Protein AF-A0A821W3N2-F1 (afdb_monomer)

Radius of gyration: 16.13 Å; Cα contacts (8 Å, |Δi|>4): 168; chains: 1; bounding box: 39×35×39 Å

Foldseek 3Di:
DPPVVCVVVVVVVCVVVDDDPPDDPVPPDDPDLVVLLVVLVVVLVVLLCVQLCVVVDDDPLSVQLNLLLVLLLVLQLVLQQVVCVVVPHGDSNSSSVRSVQLSVQCRVVSSPDGNVVSSVSSNVSSVVVVVVVVVVSD

Structure (mmCIF, N/CA/C/O backbone):
data_AF-A0A821W3N2-F1
#
_entry.id   AF-A0A821W3N2-F1
#
loop_
_atom_site.group_PDB
_atom_site.id
_atom_site.type_symbol
_atom_site.label_atom_id
_atom_site.label_alt_id
_atom_site.label_comp_id
_atom_site.label_asym_id
_atom_site.label_entity_id
_atom_site.label_seq_id
_atom_site.pdbx_PDB_ins_code
_atom_site.Cartn_x
_atom_site.Cartn_y
_atom_site.Cartn_z
_atom_site.occupancy
_atom_site.B_iso_or_equiv
_atom_site.auth_seq_id
_atom_site.auth_comp_id
_atom_site.auth_asym_id
_atom_site.auth_atom_id
_atom_site.pdbx_PDB_model_num
ATOM 1 N N . VAL A 1 1 ? -2.449 -10.516 -9.236 1.00 80.50 1 VAL A N 1
ATOM 2 C CA . VAL A 1 1 ? -2.340 -11.917 -8.759 1.00 80.50 1 VAL A CA 1
ATOM 3 C C . VAL A 1 1 ? -2.353 -12.012 -7.239 1.00 80.50 1 VAL A C 1
ATOM 5 O O . VAL A 1 1 ? -3.169 -12.756 -6.735 1.00 80.50 1 VAL A O 1
ATOM 8 N N . VAL A 1 2 ? -1.526 -11.264 -6.498 1.00 95.44 2 VAL A N 1
ATOM 9 C CA . VAL A 1 2 ? -1.428 -11.431 -5.030 1.00 95.44 2 VAL A CA 1
ATOM 10 C C . VAL A 1 2 ? -2.577 -10.760 -4.263 1.00 95.44 2 VAL A C 1
ATOM 12 O O . VAL A 1 2 ? -3.358 -11.441 -3.609 1.00 95.44 2 VAL A O 1
ATOM 15 N N . HIS A 1 3 ? -2.727 -9.439 -4.385 1.00 96.25 3 HIS A N 1
ATOM 16 C CA . HIS A 1 3 ? -3.496 -8.641 -3.413 1.00 96.25 3 HIS A CA 1
ATOM 17 C C . HIS A 1 3 ? -5.013 -8.832 -3.450 1.00 96.25 3 HIS A C 1
ATOM 19 O O . HIS A 1 3 ? -5.644 -8.958 -2.409 1.00 96.25 3 HIS A O 1
ATOM 25 N N . ILE A 1 4 ? -5.613 -8.884 -4.642 1.00 95.56 4 ILE A N 1
ATOM 26 C CA . ILE A 1 4 ? -7.060 -9.132 -4.772 1.00 95.56 4 ILE A CA 1
ATOM 27 C C . ILE A 1 4 ? -7.390 -10.551 -4.300 1.00 95.56 4 ILE A C 1
ATOM 29 O O . ILE A 1 4 ? -8.387 -10.768 -3.625 1.00 95.56 4 ILE A O 1
ATOM 33 N N . LEU A 1 5 ? -6.532 -11.515 -4.630 1.00 96.56 5 LEU A N 1
ATOM 34 C CA . LEU A 1 5 ? -6.761 -12.929 -4.356 1.00 96.56 5 LEU A CA 1
ATOM 35 C C . LEU A 1 5 ? -6.662 -13.206 -2.850 1.00 96.56 5 LEU A C 1
ATOM 37 O O . LEU A 1 5 ? -7.567 -13.822 -2.288 1.00 96.56 5 LEU A O 1
ATOM 41 N N . SER A 1 6 ? -5.638 -12.673 -2.174 1.00 96.12 6 SER A N 1
ATOM 42 C CA . SER A 1 6 ? -5.532 -12.738 -0.712 1.00 96.12 6 SER A CA 1
ATOM 43 C C . SER A 1 6 ? -6.619 -11.917 -0.010 1.00 96.12 6 SER A C 1
ATOM 45 O O . SER A 1 6 ? -7.188 -12.391 0.971 1.00 96.12 6 SER A O 1
ATOM 47 N N . GLY A 1 7 ? -6.966 -10.734 -0.528 1.00 94.88 7 GLY A N 1
ATOM 48 C CA . GLY A 1 7 ? -8.013 -9.875 0.031 1.00 94.88 7 GLY A CA 1
ATOM 49 C C . GLY A 1 7 ? -9.402 -10.515 -0.008 1.00 94.88 7 GLY A C 1
ATOM 50 O O . GLY A 1 7 ? -10.081 -10.580 1.017 1.00 94.88 7 GLY A O 1
ATOM 51 N N . VAL A 1 8 ? -9.813 -11.042 -1.164 1.00 97.00 8 VAL A N 1
ATOM 52 C CA . VAL A 1 8 ? -11.110 -11.720 -1.320 1.00 97.00 8 VAL A CA 1
ATOM 53 C C . VAL A 1 8 ? -11.140 -13.011 -0.507 1.00 97.00 8 VAL A C 1
ATOM 55 O O . VAL A 1 8 ? -12.105 -13.245 0.217 1.00 97.00 8 VAL A O 1
ATOM 58 N N . SER A 1 9 ? -10.074 -13.817 -0.555 1.00 97.38 9 SER A N 1
ATOM 59 C CA . SER A 1 9 ? -10.004 -15.060 0.226 1.00 97.38 9 SER A CA 1
ATOM 60 C C . SER A 1 9 ? -10.070 -14.787 1.729 1.00 97.38 9 SER A C 1
ATOM 62 O O . SER A 1 9 ? -10.796 -15.471 2.446 1.00 97.38 9 SER A O 1
ATOM 64 N N . GLY A 1 10 ? -9.370 -13.752 2.206 1.00 96.62 10 GLY A N 1
ATOM 65 C CA . GLY A 1 10 ? -9.411 -13.322 3.602 1.00 96.62 10 GLY A CA 1
ATOM 66 C C . GLY A 1 10 ? -10.797 -12.842 4.033 1.00 96.62 10 GLY A C 1
ATOM 67 O O . GLY A 1 10 ? -11.247 -13.189 5.123 1.00 96.62 10 GLY A O 1
ATOM 68 N N . LEU A 1 11 ? -11.506 -12.102 3.174 1.00 94.88 11 LEU A N 1
ATOM 69 C CA . LEU A 1 11 ? -12.881 -11.676 3.444 1.00 94.88 11 LEU A CA 1
ATOM 70 C C . LEU A 1 11 ? -13.835 -12.871 3.542 1.00 94.88 11 LEU A C 1
ATOM 72 O O . LEU A 1 11 ? -14.590 -12.971 4.507 1.00 94.88 11 LEU A O 1
ATOM 76 N N . VAL A 1 12 ? -13.787 -13.782 2.569 1.00 97.62 12 VAL A N 1
ATOM 77 C CA . VAL A 1 12 ? -14.636 -14.982 2.557 1.00 97.62 12 VAL A CA 1
ATOM 78 C C . VAL A 1 12 ? -14.358 -15.843 3.790 1.00 97.62 12 VAL A C 1
ATOM 80 O O . VAL A 1 12 ? -15.297 -16.250 4.472 1.00 97.62 12 VAL A O 1
ATOM 83 N N . ALA A 1 13 ? -13.085 -16.051 4.138 1.00 97.38 13 ALA A N 1
ATOM 84 C CA . ALA A 1 13 ? -12.706 -16.775 5.348 1.00 97.38 13 ALA A CA 1
ATOM 85 C C . ALA A 1 13 ? -13.241 -16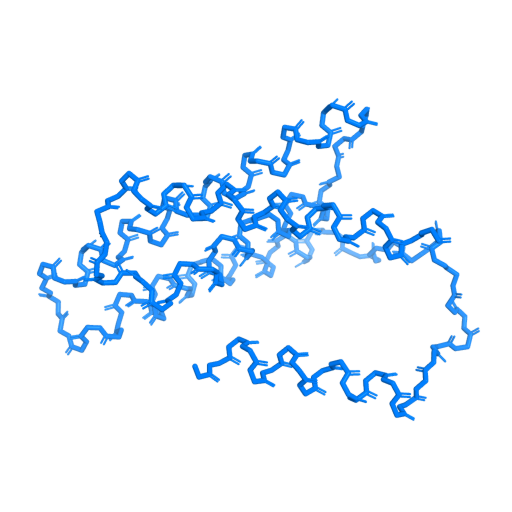.096 6.621 1.00 97.38 13 ALA A C 1
ATOM 87 O O . ALA A 1 13 ? -13.798 -16.773 7.482 1.00 97.38 13 ALA A O 1
ATOM 88 N N . ALA A 1 14 ? -13.140 -14.766 6.726 1.00 94.19 14 ALA A N 1
ATOM 89 C CA . ALA A 1 14 ? -13.664 -14.019 7.871 1.00 94.19 14 ALA A CA 1
ATOM 90 C C . ALA A 1 14 ? -15.195 -14.124 8.003 1.00 94.19 14 ALA A C 1
ATOM 92 O O . ALA A 1 14 ? -15.709 -14.168 9.120 1.00 94.19 14 ALA A O 1
ATOM 93 N N . ILE A 1 15 ? -15.926 -14.192 6.884 1.00 94.81 15 ILE A N 1
ATOM 94 C CA . ILE A 1 15 ? -17.385 -14.387 6.884 1.00 94.81 15 ILE A CA 1
ATOM 95 C C . ILE A 1 15 ? -17.747 -15.805 7.343 1.00 94.81 15 ILE A C 1
ATOM 97 O O . ILE A 1 15 ? -18.649 -15.957 8.163 1.00 94.81 15 ILE A O 1
ATOM 101 N N . ILE A 1 16 ? -17.041 -16.827 6.847 1.00 97.75 16 ILE A N 1
ATOM 102 C CA . ILE A 1 16 ? -17.316 -18.236 7.174 1.00 97.75 16 ILE A CA 1
ATOM 103 C C . ILE A 1 16 ? -16.980 -18.553 8.638 1.00 97.75 16 ILE A C 1
ATOM 105 O O . ILE A 1 16 ? -17.757 -19.229 9.306 1.00 97.75 16 ILE A O 1
ATOM 109 N N . ILE A 1 17 ? -15.836 -18.073 9.140 1.00 97.12 17 ILE A N 1
ATOM 110 C CA . ILE A 1 17 ? -15.397 -18.314 10.527 1.00 97.12 17 ILE A CA 1
ATOM 111 C C . ILE A 1 17 ? -16.259 -17.524 11.524 1.00 97.12 17 ILE A C 1
ATOM 113 O O . ILE A 1 17 ? -16.510 -17.993 12.634 1.00 97.12 17 ILE A O 1
ATOM 117 N N . GLY A 1 18 ? -16.729 -16.337 11.132 1.00 91.62 18 GLY A N 1
ATOM 118 C CA . GLY A 1 18 ? -17.504 -15.451 11.994 1.00 91.62 18 GLY A CA 1
ATOM 119 C C . GLY A 1 18 ? -16.641 -14.569 12.905 1.00 91.62 18 GLY A C 1
ATOM 120 O O . GLY A 1 18 ? -15.410 -14.570 12.863 1.00 91.62 18 GLY A O 1
ATOM 121 N N . LYS A 1 19 ? -17.305 -13.739 13.717 1.00 89.31 19 LYS A N 1
ATOM 122 C CA . LYS A 1 19 ? -16.645 -12.760 14.596 1.00 89.31 19 LYS A CA 1
ATOM 123 C C . LYS A 1 19 ? -16.012 -13.448 15.811 1.00 89.31 19 LYS A C 1
ATOM 125 O O . LYS A 1 19 ? -16.569 -14.392 16.361 1.00 89.31 19 LYS A O 1
ATOM 130 N N . ARG A 1 20 ? -14.877 -12.915 16.275 1.00 90.25 20 ARG A N 1
ATOM 131 C CA . ARG A 1 20 ? -14.235 -13.321 17.536 1.00 90.25 20 ARG A CA 1
ATOM 132 C C . ARG A 1 20 ? -15.188 -13.077 18.720 1.00 90.25 20 ARG A C 1
ATOM 134 O O . ARG A 1 20 ? -15.903 -12.078 18.721 1.00 90.25 20 ARG A O 1
ATOM 141 N N . HIS A 1 21 ? -15.172 -13.952 19.727 1.00 86.62 21 HIS A N 1
ATOM 142 C CA . HIS A 1 21 ? -16.075 -13.879 20.887 1.00 86.62 21 HIS A CA 1
ATOM 143 C C . HIS A 1 21 ? -15.991 -12.537 21.643 1.00 86.62 21 HIS A C 1
ATOM 145 O O . HIS A 1 21 ? -17.004 -11.936 21.977 1.00 86.62 21 HIS A O 1
ATOM 151 N N . ASP A 1 22 ? -14.781 -12.036 21.869 1.00 84.31 22 ASP A N 1
ATOM 152 C CA . ASP A 1 22 ? -14.464 -10.755 22.514 1.00 84.31 22 ASP A CA 1
ATOM 153 C C . ASP A 1 22 ? -14.237 -9.632 21.481 1.00 84.31 22 ASP A C 1
ATOM 155 O O . ASP A 1 22 ? -13.392 -8.749 21.657 1.00 84.31 22 ASP A O 1
ATOM 159 N N . TYR A 1 23 ? -14.920 -9.684 20.334 1.00 81.19 23 TYR A N 1
ATOM 160 C CA . TYR A 1 23 ? -14.830 -8.616 19.343 1.00 81.19 23 TYR A CA 1
ATOM 161 C C . TYR A 1 23 ? -15.609 -7.381 19.809 1.00 81.19 23 TYR A C 1
ATOM 163 O O . TYR A 1 23 ? -16.816 -7.270 19.600 1.00 81.19 23 TYR A O 1
ATOM 171 N N . ALA A 1 24 ? -14.891 -6.432 20.404 1.00 74.94 24 ALA A N 1
ATOM 172 C CA . ALA A 1 24 ? -15.374 -5.089 20.693 1.00 74.94 24 ALA A CA 1
ATOM 173 C C . ALA A 1 24 ? -14.707 -4.098 19.716 1.00 74.94 24 ALA A C 1
ATOM 175 O O . ALA A 1 24 ? -13.520 -3.801 19.880 1.00 74.94 24 ALA A O 1
ATOM 176 N N . PRO A 1 25 ? -15.430 -3.573 18.704 1.00 65.00 25 PRO A N 1
ATOM 177 C CA . PRO A 1 25 ? -14.858 -2.728 17.649 1.00 65.00 25 PRO A CA 1
ATOM 178 C C . PRO A 1 25 ? -14.061 -1.521 18.160 1.00 65.00 25 PRO A C 1
ATOM 180 O O . PRO A 1 25 ? -13.121 -1.090 17.502 1.00 65.00 25 PRO A O 1
ATOM 183 N N . GLN A 1 26 ? -14.425 -0.985 19.329 1.00 60.59 26 GLN A N 1
ATOM 184 C CA . GLN A 1 26 ? -13.805 0.203 19.925 1.00 60.59 26 GLN A CA 1
ATOM 185 C C . GLN A 1 26 ? -12.617 -0.110 20.858 1.00 60.59 26 GLN A C 1
ATOM 187 O O . GLN A 1 26 ? -11.986 0.819 21.350 1.00 60.59 26 GLN A O 1
ATOM 192 N N . GLN A 1 27 ? -12.301 -1.387 21.123 1.00 56.19 27 GLN A N 1
ATOM 193 C CA . GLN A 1 27 ? -11.297 -1.787 22.128 1.00 56.19 27 GLN A CA 1
ATOM 194 C C . GLN A 1 27 ? -10.183 -2.702 21.597 1.00 56.19 27 GLN A C 1
ATOM 196 O O . GLN A 1 27 ? -9.287 -3.078 22.350 1.00 56.19 27 GLN A O 1
ATOM 201 N N . THR A 1 28 ? -10.175 -3.052 20.309 1.00 60.88 28 THR A N 1
ATOM 202 C CA . THR A 1 28 ? -9.079 -3.840 19.724 1.00 60.88 28 THR A CA 1
ATOM 203 C C . THR A 1 28 ? -7.887 -2.948 19.374 1.00 60.88 28 THR A C 1
ATOM 205 O O . THR A 1 28 ? -7.654 -2.642 18.205 1.00 60.88 28 THR A O 1
ATOM 208 N N . SER A 1 29 ? -7.130 -2.508 20.380 1.00 66.75 29 SER A N 1
ATOM 209 C CA . SER A 1 29 ? -5.819 -1.891 20.162 1.00 66.75 29 SER A CA 1
ATOM 210 C C . SER A 1 29 ? -4.747 -2.968 19.962 1.00 66.75 29 SER A C 1
ATOM 212 O O . SER A 1 29 ? -4.837 -4.082 20.483 1.00 66.75 29 SER A O 1
ATOM 214 N N . ALA A 1 30 ? -3.723 -2.662 19.161 1.00 76.75 30 ALA A N 1
ATOM 215 C CA . ALA A 1 30 ? -2.580 -3.554 19.014 1.00 76.75 30 ALA A CA 1
ATOM 216 C C . ALA A 1 30 ? -1.837 -3.649 20.355 1.00 76.75 30 ALA A C 1
ATOM 218 O O . ALA A 1 30 ? -1.412 -2.634 20.900 1.00 76.75 30 ALA A O 1
ATOM 219 N N . HIS A 1 31 ? -1.637 -4.868 20.858 1.00 86.50 31 HIS A N 1
ATOM 220 C CA . HIS A 1 31 ? -0.919 -5.101 22.116 1.00 86.50 31 HIS A CA 1
ATOM 221 C C . HIS A 1 31 ? 0.549 -4.628 22.067 1.00 86.50 31 HIS A C 1
ATOM 223 O O . HIS A 1 31 ? 1.125 -4.304 23.101 1.00 86.50 31 HIS A O 1
ATOM 229 N N . ASN A 1 32 ? 1.160 -4.592 20.873 1.00 91.62 32 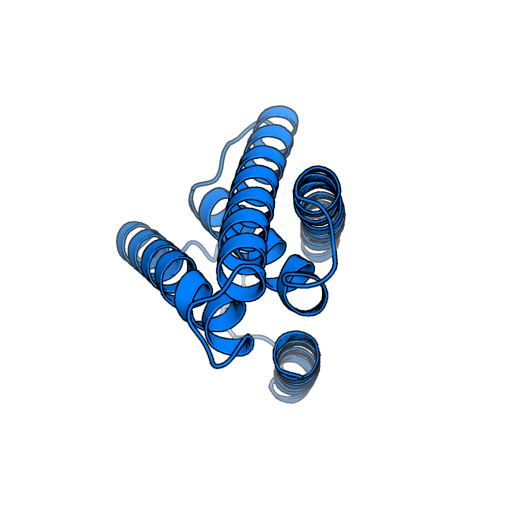ASN A N 1
ATOM 230 C CA . ASN A 1 32 ? 2.537 -4.150 20.656 1.00 91.62 32 ASN A CA 1
ATOM 231 C C . ASN A 1 32 ? 2.650 -3.330 19.356 1.00 91.62 32 ASN A C 1
ATOM 233 O O . ASN A 1 32 ? 2.843 -3.860 18.256 1.00 91.62 32 ASN A O 1
ATOM 237 N N . LEU A 1 33 ? 2.503 -2.009 19.489 1.00 91.88 33 LEU A N 1
ATOM 238 C CA . LEU A 1 33 ? 2.636 -1.064 18.375 1.00 91.88 33 LEU A CA 1
ATOM 239 C C . LEU A 1 33 ? 4.055 -1.024 17.781 1.00 91.88 33 LEU A C 1
ATOM 241 O O . LEU A 1 33 ? 4.152 -1.074 16.556 1.00 91.88 33 LEU A O 1
ATOM 245 N N . PRO A 1 34 ? 5.151 -1.003 18.568 1.00 94.69 34 PRO A N 1
ATOM 246 C CA . PRO A 1 34 ? 6.504 -1.058 18.010 1.00 94.69 34 PRO A CA 1
ATOM 247 C C . PRO A 1 34 ? 6.738 -2.254 17.080 1.00 94.69 34 PRO A C 1
ATOM 249 O O . PRO A 1 34 ? 7.311 -2.095 16.003 1.00 94.69 34 PRO A O 1
ATOM 252 N N . LEU A 1 35 ? 6.238 -3.438 17.446 1.00 95.81 35 LEU A N 1
ATOM 253 C CA . LEU A 1 35 ? 6.345 -4.626 16.597 1.00 95.81 35 LEU A CA 1
ATOM 254 C C . LEU A 1 35 ? 5.544 -4.479 15.292 1.00 95.81 35 LEU A C 1
ATOM 256 O O . LEU A 1 35 ? 5.991 -4.922 14.236 1.00 95.81 35 LEU A O 1
ATOM 260 N N . THR A 1 36 ? 4.390 -3.811 15.350 1.00 94.44 36 THR A N 1
ATOM 261 C CA . THR A 1 36 ? 3.582 -3.495 14.159 1.00 94.44 36 THR A CA 1
ATOM 262 C C . THR A 1 36 ? 4.334 -2.553 13.216 1.00 94.44 36 THR A C 1
ATOM 264 O O . THR A 1 36 ? 4.381 -2.798 12.012 1.00 94.44 36 THR A O 1
ATOM 267 N N . VAL A 1 37 ? 4.979 -1.516 13.762 1.00 95.94 37 VAL A N 1
ATOM 268 C CA . VAL A 1 37 ? 5.813 -0.574 12.998 1.00 95.94 37 VAL A CA 1
ATOM 269 C C . VAL A 1 37 ? 6.996 -1.297 12.350 1.00 95.94 37 VAL A C 1
ATOM 271 O O . VAL A 1 37 ? 7.260 -1.091 11.166 1.00 95.94 37 VAL A O 1
ATOM 274 N N . LEU A 1 38 ? 7.671 -2.188 13.087 1.00 97.25 38 LEU A N 1
ATOM 275 C CA . LEU A 1 38 ? 8.756 -3.009 12.543 1.00 97.25 38 LEU A CA 1
ATOM 276 C C . LEU A 1 38 ? 8.268 -3.859 11.363 1.00 97.25 38 LEU A C 1
ATOM 278 O O . LEU A 1 38 ? 8.902 -3.867 10.310 1.00 97.25 38 LEU A O 1
ATOM 282 N N . GLY A 1 39 ? 7.124 -4.532 11.513 1.00 97.25 39 GLY A N 1
ATOM 283 C CA . GLY A 1 39 ? 6.517 -5.323 10.442 1.00 97.25 39 GLY A CA 1
ATOM 284 C C . GLY A 1 39 ? 6.183 -4.487 9.204 1.00 97.25 39 GLY A C 1
ATOM 285 O O . GLY A 1 39 ? 6.522 -4.884 8.091 1.00 97.25 39 GLY A O 1
ATOM 286 N N . ALA A 1 40 ? 5.590 -3.305 9.386 1.00 96.56 40 ALA A N 1
ATOM 287 C CA . ALA A 1 40 ? 5.303 -2.384 8.286 1.00 96.56 40 ALA A CA 1
ATOM 288 C C . ALA A 1 40 ? 6.586 -1.915 7.573 1.00 96.56 40 ALA A C 1
ATOM 290 O O . ALA A 1 40 ? 6.629 -1.884 6.343 1.00 96.56 40 ALA A O 1
ATOM 291 N N . GLY A 1 41 ? 7.650 -1.622 8.329 1.00 96.94 41 GLY A N 1
ATOM 292 C CA . GLY A 1 41 ? 8.958 -1.266 7.776 1.00 96.94 41 GLY A CA 1
ATOM 293 C C . GLY A 1 41 ? 9.587 -2.400 6.963 1.00 96.94 41 GLY A C 1
ATOM 294 O O . GLY A 1 41 ? 10.042 -2.177 5.841 1.00 96.94 41 GLY A O 1
ATOM 295 N N . LEU A 1 42 ? 9.554 -3.632 7.483 1.00 98.06 42 LEU A N 1
ATOM 296 C CA . LEU A 1 42 ? 10.042 -4.815 6.768 1.00 98.06 42 LEU A CA 1
ATOM 297 C C . LEU A 1 42 ? 9.246 -5.077 5.485 1.00 98.06 42 LEU A C 1
ATOM 299 O O . LEU A 1 42 ? 9.843 -5.383 4.453 1.00 98.06 42 LEU A O 1
ATOM 303 N N . LEU A 1 43 ? 7.919 -4.917 5.525 1.00 97.94 43 LEU A N 1
ATOM 304 C CA . LEU A 1 43 ? 7.070 -5.041 4.341 1.00 97.94 43 LEU A CA 1
ATOM 305 C C . LEU A 1 43 ? 7.417 -3.990 3.290 1.00 97.94 43 LEU A C 1
ATOM 307 O O . LEU A 1 43 ? 7.527 -4.345 2.122 1.00 97.94 43 LEU A O 1
ATOM 311 N N . TRP A 1 44 ? 7.640 -2.734 3.682 1.00 97.44 44 TRP A N 1
ATOM 312 C CA . TRP A 1 44 ? 8.037 -1.682 2.745 1.00 97.44 44 TRP A CA 1
ATOM 313 C C . TRP A 1 44 ? 9.370 -2.014 2.072 1.00 97.44 44 TRP A C 1
ATOM 315 O O . TRP A 1 44 ? 9.447 -2.038 0.842 1.00 97.44 44 TRP A O 1
ATOM 325 N N . VAL A 1 45 ? 10.406 -2.331 2.855 1.00 96.44 45 VAL A N 1
ATOM 326 C CA . VAL A 1 45 ? 11.727 -2.691 2.314 1.00 96.44 45 VAL A CA 1
ATOM 327 C C . VAL A 1 45 ? 11.623 -3.916 1.401 1.00 96.44 45 VAL A C 1
ATOM 329 O O . VAL A 1 45 ? 12.138 -3.897 0.283 1.00 96.44 45 VAL A O 1
ATOM 332 N N . GLY A 1 46 ? 10.899 -4.955 1.826 1.00 97.88 46 GLY A N 1
ATOM 333 C CA . GLY A 1 46 ? 10.656 -6.149 1.015 1.00 97.88 46 GLY A CA 1
ATOM 334 C C . GLY A 1 46 ? 9.899 -5.855 -0.284 1.00 97.88 46 GLY A C 1
ATOM 335 O O . GLY A 1 46 ? 10.165 -6.482 -1.312 1.00 97.88 46 GLY A O 1
ATOM 336 N N . TRP A 1 47 ? 9.012 -4.855 -0.284 1.00 98.12 47 TRP A N 1
ATOM 337 C CA . TRP A 1 47 ? 8.234 -4.471 -1.462 1.00 98.12 47 TRP A CA 1
ATOM 338 C C . TRP A 1 47 ? 9.078 -3.889 -2.593 1.00 98.12 47 TRP A C 1
ATOM 340 O O . TRP A 1 47 ? 8.693 -3.989 -3.760 1.00 98.12 47 TRP A O 1
ATOM 350 N N . ILE A 1 48 ? 10.240 -3.313 -2.268 1.00 92.81 48 ILE A N 1
ATOM 351 C CA . ILE A 1 48 ? 11.208 -2.866 -3.273 1.00 92.81 48 ILE A CA 1
ATOM 352 C C . ILE A 1 48 ? 11.641 -4.067 -4.118 1.00 92.81 48 ILE A C 1
ATOM 354 O O . ILE A 1 48 ? 11.573 -4.008 -5.343 1.00 92.81 48 ILE A O 1
ATOM 358 N N . GLY A 1 49 ? 12.006 -5.178 -3.472 1.00 94.50 49 GLY A N 1
ATOM 359 C CA . GLY A 1 49 ? 12.336 -6.429 -4.156 1.00 94.50 49 GLY A CA 1
ATOM 360 C C . GLY A 1 49 ? 11.139 -7.029 -4.894 1.00 94.50 49 GLY A C 1
ATOM 361 O O . GLY A 1 49 ? 11.291 -7.496 -6.019 1.00 94.50 49 GLY A O 1
ATOM 362 N N . PHE A 1 50 ? 9.941 -6.954 -4.309 1.00 97.56 50 PHE A N 1
ATOM 363 C CA . PHE A 1 50 ? 8.713 -7.466 -4.923 1.00 97.56 50 PHE A CA 1
ATOM 364 C C . PHE A 1 50 ? 8.387 -6.771 -6.260 1.00 97.56 50 PHE A C 1
ATOM 366 O O . PHE A 1 50 ? 8.181 -7.439 -7.274 1.00 97.56 50 PHE A O 1
ATOM 373 N N . ASN A 1 51 ? 8.396 -5.434 -6.295 1.00 97.75 51 ASN A N 1
ATOM 374 C CA . ASN A 1 51 ? 8.052 -4.674 -7.500 1.00 97.75 51 ASN A CA 1
ATOM 375 C C . ASN A 1 51 ? 9.240 -4.519 -8.462 1.00 97.75 51 ASN A C 1
ATOM 377 O O . ASN A 1 51 ? 9.103 -4.819 -9.645 1.00 97.75 51 ASN A O 1
ATOM 381 N N . ALA A 1 52 ? 10.413 -4.083 -7.988 1.00 96.44 52 ALA A N 1
ATOM 382 C CA . ALA A 1 52 ? 11.572 -3.891 -8.865 1.00 96.44 52 ALA A CA 1
ATOM 383 C C . ALA A 1 52 ? 12.128 -5.227 -9.379 1.00 96.44 52 ALA A C 1
ATOM 385 O O . ALA A 1 52 ? 12.493 -5.336 -10.548 1.00 96.44 52 ALA A O 1
ATOM 386 N N . GLY A 1 53 ? 12.128 -6.269 -8.540 1.00 95.56 53 GLY A N 1
ATOM 387 C CA . GLY A 1 53 ? 12.557 -7.616 -8.925 1.00 95.56 53 GLY A CA 1
ATOM 388 C C . GLY A 1 53 ? 11.635 -8.285 -9.946 1.00 95.56 53 GLY A C 1
ATOM 389 O O . GLY A 1 53 ? 12.096 -9.137 -10.704 1.00 95.56 53 GLY A O 1
ATOM 390 N N . SER A 1 54 ? 10.375 -7.847 -10.058 1.00 95.50 54 SER A N 1
ATOM 391 C CA . SER A 1 54 ? 9.453 -8.314 -11.106 1.00 95.50 54 SER A CA 1
ATOM 392 C C . SER A 1 54 ? 9.905 -7.928 -12.522 1.00 95.50 54 SER A C 1
ATOM 394 O O . SER A 1 54 ? 9.419 -8.503 -13.492 1.00 95.50 54 SER A O 1
ATOM 396 N N . ALA A 1 55 ? 10.870 -7.009 -12.664 1.00 95.44 55 ALA A N 1
ATOM 397 C CA . ALA A 1 55 ? 11.526 -6.727 -13.941 1.00 95.44 55 ALA A CA 1
ATOM 398 C C . ALA A 1 55 ? 12.516 -7.828 -14.375 1.00 95.44 55 ALA A C 1
ATOM 400 O O . ALA A 1 55 ? 12.972 -7.813 -15.517 1.00 95.44 55 ALA A O 1
ATOM 401 N N . THR A 1 56 ? 12.868 -8.775 -13.492 1.00 94.94 56 THR A N 1
ATOM 402 C CA . THR A 1 56 ? 13.784 -9.918 -13.729 1.00 94.94 56 THR A CA 1
ATOM 403 C C . THR A 1 56 ? 15.212 -9.563 -14.170 1.00 94.94 56 THR A C 1
ATOM 405 O O . THR A 1 56 ? 16.012 -10.444 -14.471 1.00 94.94 56 THR A O 1
ATOM 408 N N . ALA A 1 57 ? 15.559 -8.276 -14.175 1.00 95.56 57 ALA A N 1
ATOM 409 C CA . ALA A 1 57 ? 16.877 -7.760 -14.515 1.00 95.56 57 ALA A CA 1
ATOM 410 C C . ALA A 1 57 ? 17.105 -6.401 -13.839 1.00 95.56 57 ALA A C 1
ATOM 412 O O . ALA A 1 57 ? 16.160 -5.653 -13.591 1.00 95.56 57 ALA A O 1
ATOM 413 N N . ALA A 1 58 ? 18.365 -6.048 -13.587 1.00 96.75 58 ALA A N 1
ATOM 414 C CA . ALA A 1 58 ? 18.744 -4.725 -13.096 1.00 96.75 58 ALA A CA 1
ATOM 415 C C . ALA A 1 58 ? 18.836 -3.735 -14.271 1.00 96.75 58 ALA A C 1
ATOM 417 O O . ALA A 1 58 ? 19.892 -3.566 -14.878 1.00 96.75 58 ALA A O 1
ATOM 418 N N . ASN A 1 59 ? 17.709 -3.121 -14.634 1.00 96.44 59 ASN A N 1
ATOM 419 C CA . ASN A 1 59 ? 17.592 -2.233 -15.793 1.00 96.44 59 ASN A CA 1
ATOM 420 C C . ASN A 1 59 ? 16.709 -1.003 -15.493 1.00 96.44 59 ASN A C 1
ATOM 422 O O . ASN A 1 59 ? 16.253 -0.794 -14.367 1.00 96.44 59 ASN A O 1
ATOM 426 N N . GLY A 1 60 ? 16.444 -0.184 -16.517 1.00 97.06 60 GLY A N 1
ATOM 427 C CA . GLY A 1 60 ? 15.595 1.005 -16.385 1.00 97.06 60 GLY A CA 1
ATOM 428 C C . GLY A 1 60 ? 14.165 0.706 -15.917 1.00 97.06 60 GLY A C 1
ATOM 429 O O . GLY A 1 60 ? 13.582 1.518 -15.204 1.00 97.06 60 GLY A O 1
ATOM 430 N N . LEU A 1 61 ? 13.620 -0.472 -16.240 1.00 97.31 61 LEU A N 1
ATOM 431 C CA . LEU A 1 61 ? 12.297 -0.895 -15.773 1.00 97.31 61 LEU A CA 1
ATOM 432 C C . LEU A 1 61 ? 12.302 -1.175 -14.264 1.00 97.31 61 LEU A C 1
ATOM 434 O O . LEU A 1 61 ? 11.409 -0.714 -13.556 1.00 97.31 61 LEU A O 1
ATOM 438 N N . ALA A 1 62 ? 13.330 -1.866 -13.760 1.00 97.88 62 ALA A N 1
ATOM 439 C CA . ALA A 1 62 ? 13.508 -2.090 -12.324 1.00 97.88 62 ALA A CA 1
ATOM 440 C C . ALA A 1 62 ? 13.675 -0.768 -11.560 1.00 97.88 62 ALA A C 1
ATOM 442 O O . ALA A 1 62 ? 13.070 -0.580 -10.504 1.00 97.88 62 ALA A O 1
ATOM 443 N N . ALA A 1 63 ? 14.450 0.172 -12.113 1.00 97.94 63 ALA A N 1
ATOM 444 C CA . ALA A 1 63 ? 14.629 1.500 -11.531 1.00 97.94 63 ALA A CA 1
ATOM 445 C C . ALA A 1 63 ? 13.307 2.286 -11.480 1.00 97.94 63 ALA A C 1
ATOM 447 O O . ALA A 1 63 ? 12.971 2.860 -10.443 1.00 97.94 63 ALA A O 1
ATOM 448 N N . LEU A 1 64 ? 12.521 2.262 -12.563 1.00 98.12 64 LEU A N 1
ATOM 449 C CA . LEU A 1 64 ? 11.200 2.891 -12.605 1.00 98.12 64 LEU A CA 1
ATOM 450 C C . LEU A 1 64 ? 10.253 2.279 -11.562 1.00 98.12 64 LEU A C 1
ATOM 452 O O . LEU A 1 64 ? 9.626 3.010 -10.795 1.00 98.12 64 LEU A O 1
ATOM 456 N N . ALA A 1 65 ? 10.200 0.947 -11.484 1.00 98.06 65 ALA A N 1
ATOM 457 C CA . ALA A 1 65 ? 9.383 0.238 -10.506 1.00 98.06 65 ALA A CA 1
ATOM 458 C C . ALA A 1 65 ? 9.785 0.558 -9.063 1.00 98.06 65 ALA A C 1
ATOM 460 O O . ALA A 1 65 ? 8.910 0.768 -8.221 1.00 98.06 65 ALA A O 1
ATOM 461 N N . LEU A 1 66 ? 11.083 0.673 -8.773 1.00 98.06 66 LEU A N 1
ATOM 462 C CA . LEU A 1 66 ? 11.586 1.083 -7.462 1.00 98.06 66 LEU A CA 1
ATOM 463 C C . LEU A 1 66 ? 11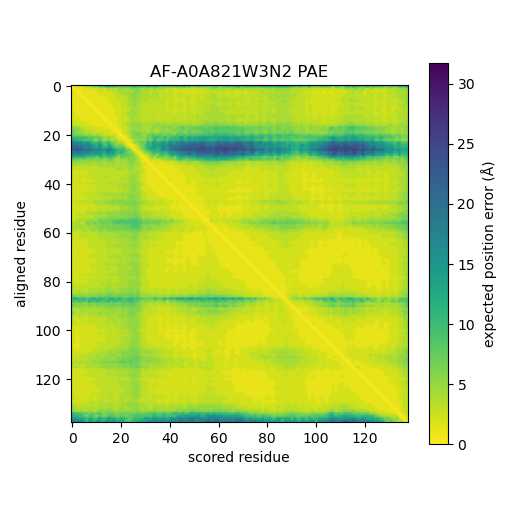.115 2.495 -7.085 1.00 98.06 66 LEU A C 1
ATOM 465 O O . LEU A 1 66 ? 10.624 2.701 -5.969 1.00 98.06 66 LEU A O 1
ATOM 469 N N . VAL A 1 67 ? 11.237 3.457 -8.005 1.00 98.38 67 VAL A N 1
ATOM 470 C CA . VAL A 1 67 ? 10.808 4.847 -7.779 1.00 98.38 67 VAL A CA 1
ATOM 471 C C . VAL A 1 67 ? 9.301 4.910 -7.552 1.00 98.38 67 VAL A C 1
ATOM 473 O O . VAL A 1 67 ? 8.853 5.473 -6.553 1.00 98.38 67 VAL A O 1
ATOM 476 N N . ASN A 1 68 ? 8.519 4.278 -8.426 1.00 98.56 68 ASN A N 1
ATOM 477 C CA . ASN A 1 68 ? 7.060 4.271 -8.332 1.00 98.56 68 ASN A CA 1
ATOM 478 C C . ASN A 1 68 ? 6.567 3.621 -7.034 1.00 98.56 68 ASN A C 1
ATOM 480 O O . ASN A 1 68 ? 5.632 4.117 -6.410 1.00 98.56 68 ASN A O 1
ATOM 484 N N . THR A 1 69 ? 7.227 2.548 -6.595 1.00 98.44 69 THR A N 1
ATOM 485 C CA . THR A 1 69 ? 6.912 1.858 -5.336 1.00 98.44 69 THR A CA 1
ATOM 486 C C . THR A 1 69 ? 7.073 2.783 -4.134 1.00 98.44 69 THR A C 1
ATOM 488 O O . THR A 1 69 ? 6.157 2.904 -3.323 1.00 98.44 69 THR A O 1
ATOM 491 N N . ASN A 1 70 ? 8.205 3.485 -4.043 1.00 98.44 70 ASN A N 1
ATOM 492 C CA . ASN A 1 70 ? 8.460 4.411 -2.939 1.00 98.44 70 ASN A CA 1
ATOM 493 C C . ASN A 1 70 ? 7.571 5.656 -3.003 1.00 98.44 70 ASN A C 1
ATOM 495 O O . ASN A 1 70 ? 7.073 6.099 -1.971 1.00 98.44 70 ASN A O 1
ATOM 499 N N . ALA A 1 71 ? 7.325 6.191 -4.201 1.00 98.31 71 ALA A N 1
ATOM 500 C CA . ALA A 1 71 ? 6.435 7.330 -4.394 1.00 98.31 71 ALA A CA 1
ATOM 501 C C . ALA A 1 71 ? 5.003 7.011 -3.928 1.00 98.31 71 ALA A C 1
ATOM 503 O O . ALA A 1 71 ? 4.413 7.761 -3.146 1.00 98.31 71 ALA A O 1
ATOM 504 N N . ALA A 1 72 ? 4.453 5.870 -4.344 1.00 98.56 72 ALA A N 1
ATOM 505 C CA . ALA A 1 72 ? 3.122 5.441 -3.926 1.00 98.56 72 ALA A CA 1
ATOM 506 C C . ALA A 1 72 ? 3.040 5.153 -2.417 1.00 98.56 72 ALA A C 1
ATOM 508 O O . ALA A 1 72 ? 2.069 5.538 -1.772 1.00 98.56 72 ALA A O 1
ATOM 509 N N . ALA A 1 73 ? 4.066 4.529 -1.832 1.00 98.38 73 ALA A N 1
ATOM 510 C CA . ALA A 1 73 ? 4.116 4.279 -0.393 1.00 98.38 73 ALA A CA 1
ATOM 511 C C . ALA A 1 73 ? 4.164 5.583 0.422 1.00 98.38 73 ALA A C 1
ATOM 513 O O . ALA A 1 73 ? 3.386 5.766 1.357 1.00 98.38 73 ALA A O 1
ATOM 514 N N . ALA A 1 74 ? 5.034 6.522 0.037 1.00 98.19 74 ALA A N 1
ATOM 515 C CA . ALA A 1 74 ? 5.171 7.810 0.711 1.00 98.19 74 ALA A CA 1
ATOM 516 C C . ALA A 1 74 ? 3.889 8.647 0.604 1.00 98.19 74 ALA A C 1
ATOM 518 O O . ALA A 1 74 ? 3.411 9.187 1.600 1.00 98.19 74 ALA A O 1
ATOM 519 N N . SER A 1 75 ? 3.298 8.720 -0.589 1.00 98.38 75 SER A N 1
ATOM 520 C CA . SER A 1 75 ? 2.034 9.432 -0.793 1.00 98.38 75 SER A CA 1
ATOM 521 C C . SER A 1 75 ? 0.864 8.778 -0.055 1.00 98.38 75 SER A C 1
ATOM 523 O O . SER A 1 75 ? 0.042 9.492 0.521 1.00 98.38 75 SER A O 1
ATOM 525 N N . GLY A 1 76 ? 0.819 7.446 0.018 1.00 98.38 76 GLY A N 1
ATOM 526 C CA . GLY A 1 76 ? -0.151 6.714 0.830 1.00 98.38 76 GLY A CA 1
ATOM 527 C C . GLY A 1 76 ? -0.009 7.003 2.328 1.00 98.38 76 GLY A C 1
ATOM 528 O O . GL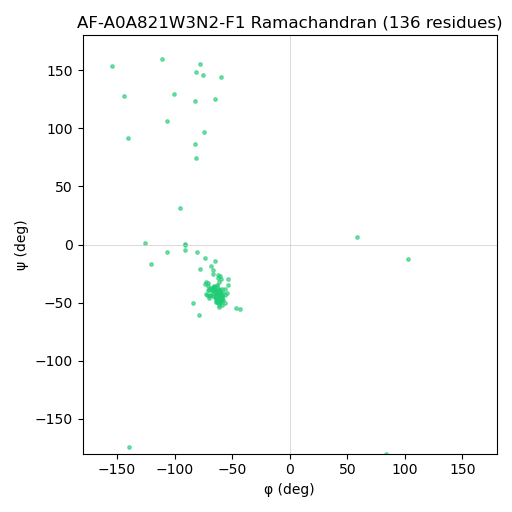Y A 1 76 ? -1.006 7.281 2.990 1.00 98.38 76 GLY A O 1
ATOM 529 N N . LEU A 1 77 ? 1.217 7.014 2.862 1.00 98.19 77 LEU A N 1
ATOM 530 C CA . LEU A 1 77 ? 1.499 7.398 4.252 1.00 98.19 77 LEU A CA 1
ATOM 531 C C . LEU A 1 77 ? 1.042 8.831 4.553 1.00 98.19 77 LEU A C 1
ATOM 533 O O . LEU A 1 77 ? 0.305 9.055 5.513 1.00 98.19 77 LEU A O 1
ATOM 537 N N . LEU A 1 78 ? 1.459 9.792 3.725 1.00 98.00 78 LEU A N 1
ATOM 538 C CA . LEU A 1 78 ? 1.118 11.202 3.913 1.00 98.00 78 LEU A CA 1
ATOM 539 C C . LEU A 1 78 ? -0.390 11.428 3.837 1.00 98.00 78 LEU A C 1
ATOM 541 O O . LEU A 1 78 ? -0.937 12.137 4.675 1.00 98.00 78 LEU A O 1
ATOM 545 N N . THR A 1 79 ? -1.068 10.789 2.882 1.00 98.00 79 THR A N 1
ATOM 546 C CA . THR A 1 79 ? -2.527 10.884 2.748 1.00 98.00 79 THR A CA 1
ATOM 547 C C . THR A 1 79 ? -3.219 10.401 4.015 1.00 98.00 79 THR A C 1
ATOM 549 O O . THR A 1 79 ? -4.110 11.083 4.509 1.00 98.00 79 THR A O 1
ATOM 552 N N . TRP A 1 80 ? -2.783 9.273 4.584 1.00 97.50 80 TRP A N 1
ATOM 553 C CA . TRP A 1 80 ? -3.362 8.777 5.831 1.00 97.50 80 TRP A CA 1
ATOM 554 C C . TRP A 1 80 ? -3.159 9.763 6.984 1.00 97.50 80 TRP A C 1
ATOM 556 O O . TRP A 1 80 ? -4.120 10.114 7.662 1.00 97.50 80 TRP A O 1
ATOM 566 N N . ILE A 1 81 ? -1.928 10.243 7.186 1.00 97.06 81 ILE A N 1
ATOM 567 C CA . ILE A 1 81 ? -1.609 11.186 8.269 1.00 97.06 81 ILE A CA 1
ATOM 568 C C . ILE A 1 81 ? -2.415 12.480 8.119 1.00 97.06 81 ILE A C 1
ATOM 570 O O . ILE A 1 81 ? -2.939 12.989 9.105 1.00 97.06 81 ILE A O 1
ATOM 574 N N . ILE A 1 82 ? -2.545 13.006 6.899 1.00 97.06 82 ILE A N 1
ATOM 575 C CA . ILE A 1 82 ? -3.331 14.216 6.627 1.00 97.06 82 ILE A CA 1
ATOM 576 C C . ILE A 1 82 ? -4.809 13.989 6.963 1.00 97.06 82 ILE A C 1
ATOM 578 O O . ILE A 1 82 ? -5.418 14.843 7.603 1.00 97.06 82 ILE A O 1
ATOM 582 N N . LEU A 1 83 ? -5.387 12.850 6.572 1.00 95.69 83 LEU A N 1
ATOM 583 C CA . LEU A 1 83 ? -6.782 12.530 6.889 1.00 95.69 83 LEU A CA 1
ATOM 584 C C . LEU A 1 83 ? -7.004 12.371 8.396 1.00 95.69 83 LEU A C 1
ATOM 586 O O . LEU A 1 83 ? -7.952 12.938 8.932 1.00 95.69 83 LEU A O 1
ATOM 590 N N . ASP A 1 84 ? -6.091 11.697 9.091 1.00 94.69 84 ASP A N 1
ATOM 591 C CA . ASP A 1 84 ? -6.115 11.587 10.550 1.00 94.69 84 ASP A CA 1
ATOM 592 C C . ASP A 1 84 ? -6.029 12.959 11.243 1.00 94.69 84 ASP A C 1
ATOM 594 O O . ASP A 1 84 ? -6.755 13.216 12.205 1.00 94.69 84 ASP A O 1
ATOM 598 N N . LEU A 1 85 ? -5.179 13.865 10.744 1.00 94.94 85 LEU A N 1
ATOM 599 C CA . LEU A 1 85 ? -5.082 15.237 11.253 1.00 94.94 85 LEU A CA 1
ATOM 600 C C . LEU A 1 85 ? -6.400 16.000 11.075 1.00 94.94 85 LEU A C 1
ATOM 602 O O . LEU A 1 85 ? -6.813 16.716 11.985 1.00 94.94 85 LEU A O 1
ATOM 606 N N . ILE A 1 86 ? -7.080 15.821 9.938 1.00 94.19 86 ILE A N 1
ATOM 607 C CA . ILE A 1 86 ? -8.402 16.413 9.680 1.00 94.19 86 ILE A CA 1
ATOM 608 C C . ILE A 1 86 ? -9.461 15.814 10.621 1.00 94.19 86 ILE A C 1
ATOM 610 O O . ILE A 1 86 ? -10.343 16.531 11.092 1.00 94.19 86 ILE A O 1
ATOM 614 N N . CYS A 1 87 ? -9.369 14.518 10.927 1.00 89.31 87 CYS A N 1
ATOM 615 C CA . CYS A 1 87 ? -10.269 13.822 11.851 1.00 89.31 87 CYS A CA 1
ATOM 616 C C . CYS A 1 87 ? -9.924 14.029 13.342 1.00 89.31 87 CYS A C 1
ATOM 618 O O . CYS A 1 87 ? -10.709 13.637 14.205 1.00 89.31 87 CYS A O 1
ATOM 620 N N . GLY A 1 88 ? -8.799 14.681 13.653 1.00 87.62 88 GLY A N 1
ATOM 621 C CA . GLY A 1 88 ? -8.454 15.199 14.979 1.00 87.62 88 GLY A CA 1
ATOM 622 C C . GLY A 1 88 ? -7.446 14.378 15.789 1.00 87.62 88 GLY A C 1
ATOM 623 O O . GLY A 1 88 ? -6.923 14.896 16.775 1.00 87.62 88 GLY A O 1
ATOM 624 N N . GLN A 1 89 ? -7.127 13.139 15.402 1.00 86.69 89 GLN A N 1
ATOM 625 C CA . GLN A 1 89 ? -6.106 12.331 16.080 1.00 86.69 89 GLN A CA 1
ATOM 626 C C . GLN A 1 89 ? -5.320 11.471 15.094 1.00 86.69 89 GLN A C 1
ATOM 628 O O . GLN A 1 89 ? -5.889 10.687 14.340 1.00 86.69 89 GLN A O 1
ATOM 633 N N . VAL A 1 90 ? -3.991 11.575 15.165 1.00 89.38 90 VAL A N 1
ATOM 634 C CA . VAL A 1 90 ? -3.071 10.739 14.386 1.00 89.38 90 VAL A CA 1
ATOM 635 C C . VAL A 1 90 ? -2.873 9.396 15.060 1.00 89.38 90 VAL A C 1
ATOM 637 O O . VAL A 1 90 ? -2.429 9.325 16.207 1.00 89.38 90 VAL A O 1
ATOM 640 N N . SER A 1 91 ? -3.161 8.325 14.324 1.00 89.12 91 SER A N 1
ATOM 641 C CA . SER A 1 91 ? -2.954 6.961 14.792 1.00 89.12 91 SER A CA 1
ATOM 642 C C . SER A 1 91 ? -1.672 6.365 14.215 1.00 89.12 91 SER A C 1
ATOM 644 O O . SER A 1 91 ? -1.475 6.328 13.002 1.00 89.12 91 SER A O 1
ATOM 646 N N . ILE A 1 92 ? -0.820 5.801 15.077 1.00 91.06 92 ILE A N 1
ATOM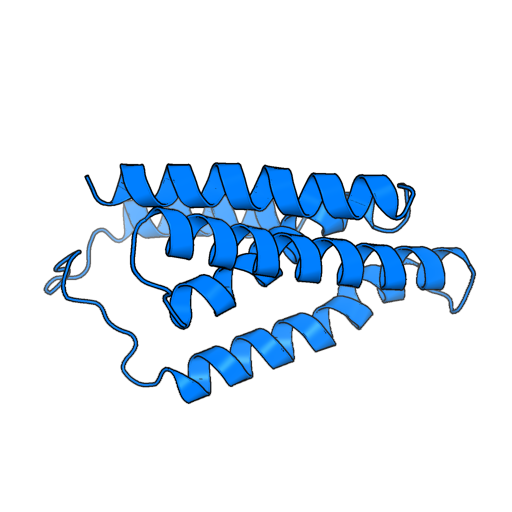 647 C CA . ILE A 1 92 ? 0.386 5.073 14.643 1.00 91.06 92 ILE A CA 1
ATOM 648 C C . ILE A 1 92 ? 0.006 3.831 13.829 1.00 91.06 92 ILE A C 1
ATOM 650 O O . ILE A 1 92 ? 0.653 3.530 12.826 1.00 91.06 92 ILE A O 1
ATOM 654 N N . SER A 1 93 ? -1.049 3.111 14.227 1.00 88.44 93 SER A N 1
ATOM 655 C CA . SER A 1 93 ? -1.509 1.943 13.468 1.00 88.44 93 SER A CA 1
ATOM 656 C C . SER A 1 93 ? -2.043 2.353 12.095 1.00 88.44 93 SER A C 1
ATOM 658 O O . SER A 1 93 ? -1.761 1.682 11.106 1.00 88.44 93 SER A O 1
ATOM 660 N N . GLY A 1 94 ? -2.728 3.496 12.020 1.00 89.06 94 GLY A N 1
ATOM 661 C CA . GLY A 1 94 ? -3.164 4.101 10.765 1.00 89.06 94 GLY A CA 1
ATOM 662 C C . GLY A 1 94 ? -1.994 4.504 9.863 1.00 89.06 94 GLY A C 1
ATOM 663 O O . GLY A 1 94 ? -1.937 4.108 8.698 1.00 89.06 94 GLY A O 1
ATOM 664 N N . ALA A 1 95 ? -0.996 5.185 10.428 1.00 92.75 95 ALA A N 1
ATOM 665 C CA . ALA A 1 95 ? 0.238 5.540 9.733 1.00 92.75 95 ALA A CA 1
ATOM 666 C C . ALA A 1 95 ? 1.019 4.307 9.234 1.00 92.75 95 ALA A C 1
ATOM 668 O O . ALA A 1 95 ? 1.703 4.394 8.221 1.00 92.75 95 ALA A O 1
ATOM 669 N N . CYS A 1 96 ? 0.890 3.140 9.874 1.00 94.56 96 CYS A N 1
ATOM 670 C CA . CYS A 1 96 ? 1.436 1.886 9.339 1.00 94.56 96 CYS A CA 1
ATOM 671 C C . CYS A 1 96 ? 0.622 1.344 8.149 1.00 94.56 96 CYS A C 1
ATOM 673 O O . CYS A 1 96 ? 1.198 0.763 7.232 1.00 94.56 96 CYS A O 1
ATOM 675 N N . CYS A 1 97 ? -0.701 1.534 8.133 1.00 94.25 97 CYS A N 1
ATOM 676 C CA . CYS A 1 97 ? -1.587 1.073 7.058 1.00 94.25 97 CYS A CA 1
ATOM 677 C C . CYS A 1 97 ? -1.449 1.897 5.769 1.00 94.25 97 CYS A C 1
ATOM 679 O O . CYS A 1 97 ? -1.402 1.323 4.679 1.00 94.25 97 CYS A O 1
ATOM 681 N N . GLY A 1 98 ? -1.362 3.226 5.884 1.00 96.81 98 GLY A N 1
ATOM 682 C CA . GLY A 1 98 ? -1.258 4.157 4.752 1.00 96.81 98 GLY A CA 1
ATOM 683 C C . GLY A 1 98 ? -0.234 3.773 3.671 1.00 96.81 98 GLY A C 1
ATOM 684 O O . GLY A 1 98 ? -0.618 3.648 2.505 1.00 96.81 98 GLY A O 1
ATOM 685 N N . PRO A 1 99 ? 1.049 3.542 4.006 1.00 97.75 99 PRO A N 1
ATOM 686 C CA . PRO A 1 99 ? 2.048 3.164 3.012 1.00 97.75 99 PRO A CA 1
ATOM 687 C C . PRO A 1 99 ? 1.775 1.791 2.395 1.00 97.75 99 PRO A C 1
ATOM 689 O O . PRO A 1 99 ? 1.961 1.627 1.191 1.00 97.75 99 PRO A O 1
ATOM 692 N N . LEU A 1 100 ? 1.281 0.819 3.171 1.00 97.88 100 LEU A N 1
ATOM 693 C CA . LEU A 1 100 ? 0.958 -0.517 2.657 1.00 97.88 100 LEU A CA 1
ATOM 694 C C . LEU A 1 100 ? -0.164 -0.471 1.612 1.00 97.88 100 LEU A C 1
ATOM 696 O O . LEU A 1 100 ? -0.110 -1.204 0.626 1.00 97.88 100 LEU A O 1
ATOM 700 N N . ILE A 1 101 ? -1.145 0.419 1.777 1.00 98.12 101 ILE A N 1
ATOM 701 C CA . ILE A 1 101 ? -2.204 0.623 0.779 1.00 98.12 101 ILE A CA 1
ATOM 702 C C . ILE A 1 101 ? -1.621 1.172 -0.523 1.00 98.12 101 ILE A C 1
ATOM 704 O O . ILE A 1 101 ? -1.924 0.640 -1.593 1.00 98.12 101 ILE A O 1
ATOM 708 N N . GLY A 1 102 ? -0.738 2.171 -0.441 1.00 98.06 102 GLY A N 1
ATOM 709 C CA . GLY A 1 102 ? -0.030 2.697 -1.609 1.00 98.06 102 GLY A CA 1
ATOM 710 C C . GLY A 1 102 ? 0.804 1.626 -2.324 1.00 98.06 102 GLY A C 1
ATOM 711 O O . GLY A 1 102 ? 0.727 1.489 -3.547 1.00 98.06 102 GLY A O 1
ATOM 712 N N . LEU A 1 103 ? 1.538 0.807 -1.564 1.00 98.31 103 LEU A N 1
ATOM 713 C CA . LEU A 1 103 ? 2.329 -0.314 -2.085 1.00 98.31 103 LEU A CA 1
ATOM 714 C C . LEU A 1 103 ? 1.463 -1.362 -2.803 1.00 98.31 103 LEU A C 1
ATOM 716 O O . LEU A 1 103 ? 1.788 -1.796 -3.915 1.00 98.31 103 LEU A O 1
ATOM 720 N N . VAL A 1 104 ? 0.332 -1.743 -2.208 1.00 98.25 104 VAL A N 1
ATOM 721 C CA . VAL A 1 104 ? -0.636 -2.667 -2.817 1.00 98.25 104 VAL A CA 1
ATOM 722 C C . VAL A 1 104 ? -1.206 -2.086 -4.109 1.00 98.25 104 VAL A C 1
ATOM 724 O O . VAL A 1 104 ? -1.225 -2.777 -5.131 1.00 98.25 104 VAL A O 1
ATOM 727 N N . ALA A 1 105 ? -1.623 -0.820 -4.088 1.00 98.12 105 ALA A N 1
ATOM 728 C CA . ALA A 1 105 ? -2.272 -0.165 -5.217 1.00 98.12 105 ALA A CA 1
ATOM 729 C C . ALA A 1 105 ? -1.336 0.025 -6.419 1.00 98.12 105 ALA A C 1
ATOM 731 O O . ALA A 1 105 ? -1.748 -0.197 -7.558 1.00 98.12 105 ALA A O 1
ATOM 732 N N . VAL A 1 106 ? -0.070 0.386 -6.187 1.00 98.31 106 VAL A N 1
ATOM 733 C CA . VAL A 1 106 ? 0.901 0.612 -7.271 1.00 98.31 106 VAL A CA 1
ATOM 734 C C . VAL A 1 106 ? 1.460 -0.681 -7.854 1.00 98.31 106 VAL A C 1
ATOM 736 O O . VAL A 1 106 ? 1.951 -0.669 -8.976 1.00 98.31 106 VAL A O 1
ATOM 739 N N . THR A 1 107 ? 1.392 -1.800 -7.125 1.00 98.19 107 THR A N 1
ATOM 740 C CA . THR A 1 107 ? 1.974 -3.092 -7.533 1.00 98.19 107 THR A CA 1
ATOM 741 C C . THR A 1 107 ? 1.724 -3.439 -9.014 1.00 98.19 107 THR A C 1
ATOM 743 O O . THR A 1 107 ? 2.707 -3.629 -9.734 1.00 98.19 107 THR A O 1
ATOM 746 N N . PRO A 1 108 ? 0.472 -3.477 -9.525 1.00 97.38 108 PRO A N 1
ATOM 747 C CA . PRO A 1 108 ? 0.218 -3.833 -10.926 1.00 97.38 108 PRO A CA 1
ATOM 748 C C . PRO A 1 108 ? 0.710 -2.786 -11.939 1.00 97.38 108 PRO A C 1
ATOM 750 O O . PRO A 1 108 ? 0.863 -3.107 -13.111 1.00 97.38 108 PRO A O 1
ATOM 753 N N . ALA A 1 109 ? 0.947 -1.547 -11.506 1.00 96.75 109 ALA A N 1
ATOM 754 C CA . ALA A 1 109 ? 1.309 -0.414 -12.356 1.00 96.75 109 ALA A CA 1
ATOM 755 C C . ALA A 1 109 ? 2.789 -0.006 -12.233 1.00 96.75 109 ALA A C 1
ATOM 757 O O . ALA A 1 109 ? 3.253 0.852 -12.980 1.00 96.75 109 ALA A O 1
ATOM 758 N N . SER A 1 110 ? 3.534 -0.605 -11.300 1.00 96.25 110 SER A N 1
ATOM 759 C CA . SER A 1 110 ? 4.848 -0.127 -10.857 1.00 96.25 110 SER A CA 1
ATOM 760 C C . SER A 1 110 ? 5.865 0.031 -11.992 1.00 96.25 110 SER A C 1
ATOM 762 O O . SER A 1 110 ? 6.585 1.021 -12.005 1.00 96.25 110 SER A O 1
ATOM 764 N N . GLY A 1 111 ? 5.883 -0.861 -12.983 1.00 96.19 111 GLY A N 1
ATOM 765 C CA . GLY A 1 111 ? 6.759 -0.753 -14.158 1.00 96.19 111 GLY A CA 1
ATOM 766 C C . GLY A 1 111 ? 6.174 0.002 -15.361 1.00 96.19 111 GLY A C 1
ATOM 767 O O . GLY A 1 111 ? 6.836 0.090 -16.388 1.00 96.19 111 GLY A O 1
ATOM 768 N N . PHE A 1 112 ? 4.946 0.520 -15.280 1.00 96.06 112 PHE A N 1
ATOM 769 C CA . PHE A 1 112 ? 4.195 0.981 -16.460 1.00 96.06 112 PHE A CA 1
ATOM 770 C C . PHE A 1 112 ? 3.796 2.458 -16.425 1.00 96.06 112 PHE A C 1
ATOM 772 O O . PHE A 1 112 ? 3.441 3.017 -17.460 1.00 96.06 112 PHE A O 1
ATOM 779 N N . VAL A 1 113 ? 3.837 3.099 -15.256 1.00 97.31 113 VAL A N 1
ATOM 780 C CA . VAL A 1 113 ? 3.410 4.495 -15.089 1.00 97.31 113 VAL A CA 1
ATOM 781 C C . VAL A 1 113 ? 4.586 5.419 -14.797 1.00 97.31 113 VAL A C 1
ATOM 783 O O . VAL A 1 113 ? 5.644 4.988 -14.346 1.00 97.31 113 VAL A O 1
ATOM 786 N N . GLN A 1 114 ? 4.402 6.716 -15.031 1.00 96.56 114 GLN A N 1
ATOM 787 C CA . GLN A 1 114 ? 5.379 7.720 -14.607 1.00 96.56 114 GLN A CA 1
ATOM 788 C C . GLN A 1 114 ? 5.243 8.011 -13.098 1.00 96.56 114 GLN A C 1
ATOM 790 O O . GLN A 1 114 ? 4.136 7.893 -12.561 1.00 96.56 114 GLN A O 1
ATOM 795 N N . PRO A 1 115 ? 6.308 8.481 -12.421 1.00 96.62 115 PRO A N 1
ATOM 796 C CA . PRO A 1 115 ? 6.295 8.733 -10.974 1.00 96.62 115 PRO A CA 1
ATOM 797 C C . PRO A 1 115 ? 5.167 9.639 -10.469 1.00 96.62 115 PRO A C 1
ATOM 799 O O . PRO A 1 115 ? 4.621 9.396 -9.395 1.00 96.62 115 PRO A O 1
ATOM 802 N N . GLY A 1 116 ? 4.754 10.641 -11.253 1.00 97.50 116 GLY A N 1
ATOM 803 C CA . GLY A 1 116 ? 3.619 11.502 -10.899 1.00 97.50 116 GLY A CA 1
ATOM 804 C C . GLY A 1 116 ? 2.301 10.731 -10.750 1.00 97.50 116 GLY A C 1
ATOM 805 O O . GLY A 1 116 ? 1.540 10.970 -9.816 1.00 97.50 116 GLY A O 1
ATOM 806 N N . TRP A 1 117 ? 2.059 9.742 -11.614 1.00 98.06 117 TRP A N 1
ATOM 807 C CA . TRP A 1 117 ? 0.875 8.885 -11.530 1.00 98.06 117 TRP A CA 1
ATOM 808 C C . TRP A 1 117 ? 0.964 7.894 -10.370 1.00 98.06 117 TRP A C 1
ATOM 810 O O . TRP A 1 117 ? -0.055 7.597 -9.755 1.00 98.06 117 TRP A O 1
ATOM 820 N N . ALA A 1 118 ? 2.165 7.423 -10.020 1.00 98.31 118 ALA A N 1
ATOM 821 C CA . ALA A 1 118 ? 2.359 6.572 -8.847 1.00 98.31 118 ALA A CA 1
ATOM 822 C C . ALA A 1 118 ? 1.980 7.294 -7.540 1.00 98.31 118 ALA A C 1
ATOM 824 O O . ALA A 1 118 ? 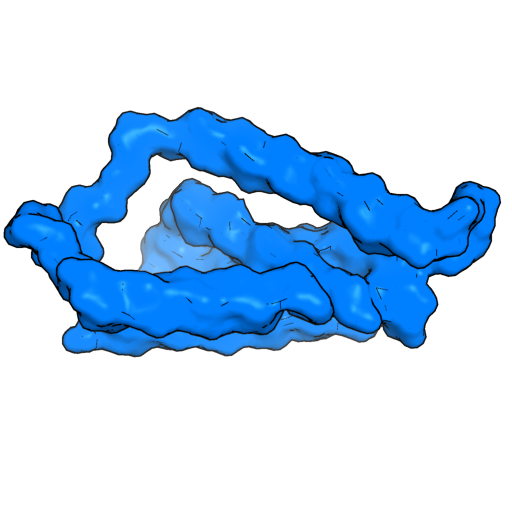1.340 6.692 -6.677 1.00 98.31 118 ALA A O 1
ATOM 825 N N . LEU A 1 119 ? 2.297 8.592 -7.424 1.00 98.56 119 LEU A N 1
ATOM 826 C CA . LEU A 1 119 ? 1.832 9.430 -6.311 1.00 98.56 119 LEU A CA 1
ATOM 827 C C . LEU A 1 119 ? 0.301 9.495 -6.263 1.00 98.56 119 LEU A C 1
ATOM 829 O O . LEU A 1 119 ? -0.296 9.258 -5.217 1.00 98.56 119 LEU A O 1
ATOM 833 N N . LEU A 1 120 ? -0.344 9.774 -7.400 1.00 98.44 120 LEU A N 1
ATOM 834 C CA . LEU A 1 120 ? -1.806 9.853 -7.471 1.00 98.44 120 LEU A CA 1
ATOM 835 C C . LEU A 1 120 ? -2.478 8.522 -7.118 1.00 98.44 120 LEU A C 1
ATOM 837 O O . LEU A 1 120 ? -3.470 8.525 -6.393 1.00 98.44 120 LEU A O 1
ATOM 841 N N . ILE A 1 121 ? -1.925 7.392 -7.569 1.00 98.50 121 ILE A N 1
ATOM 842 C CA . ILE A 1 121 ? -2.412 6.055 -7.203 1.00 98.50 121 ILE A CA 1
ATOM 843 C C . ILE A 1 121 ? -2.362 5.866 -5.682 1.00 98.50 121 ILE A C 1
ATOM 845 O O . ILE A 1 121 ? -3.353 5.428 -5.100 1.00 98.50 121 ILE A O 1
ATOM 849 N N . GLY A 1 122 ? -1.245 6.227 -5.039 1.00 98.38 122 GLY A N 1
ATOM 850 C CA . GLY A 1 122 ? -1.103 6.141 -3.584 1.00 98.38 122 GLY A CA 1
ATOM 851 C C . GLY A 1 122 ? -2.122 7.005 -2.838 1.00 98.38 122 GLY A C 1
ATOM 852 O O . GLY A 1 122 ? -2.791 6.513 -1.930 1.00 98.38 122 GLY A O 1
ATOM 853 N N . ILE A 1 123 ? -2.307 8.259 -3.266 1.00 98.69 123 ILE A N 1
ATOM 854 C CA . ILE A 1 123 ? -3.279 9.188 -2.664 1.00 98.69 123 ILE A CA 1
ATOM 855 C C . ILE A 1 123 ? -4.705 8.652 -2.797 1.00 98.69 123 ILE A C 1
ATOM 857 O O . ILE A 1 123 ? -5.418 8.520 -1.803 1.00 98.69 123 ILE A O 1
ATOM 861 N N . ILE A 1 124 ? -5.127 8.325 -4.021 1.00 98.50 124 ILE A N 1
ATOM 862 C CA . ILE A 1 124 ? -6.506 7.914 -4.308 1.00 98.50 124 ILE A CA 1
ATOM 863 C C . ILE A 1 124 ? -6.831 6.604 -3.587 1.00 98.50 124 ILE A C 1
ATOM 865 O O . ILE A 1 124 ? -7.879 6.499 -2.949 1.00 98.50 124 ILE A O 1
ATOM 869 N N . ALA A 1 125 ? -5.933 5.617 -3.648 1.00 98.19 125 ALA A N 1
ATOM 870 C CA . ALA A 1 125 ? -6.150 4.334 -2.992 1.00 98.19 125 ALA A CA 1
ATOM 871 C C . ALA A 1 125 ? -6.267 4.495 -1.473 1.00 98.19 125 ALA A C 1
ATOM 873 O O . ALA A 1 125 ? -7.213 3.977 -0.874 1.00 98.19 125 ALA A O 1
ATOM 874 N N . THR A 1 126 ? -5.356 5.249 -0.853 1.00 98.12 126 THR A N 1
ATOM 875 C CA . THR A 1 126 ? -5.416 5.490 0.590 1.00 98.12 126 THR A CA 1
ATOM 876 C C . THR A 1 126 ? -6.673 6.251 0.986 1.00 98.12 126 THR A C 1
ATOM 878 O O . THR A 1 126 ? -7.327 5.854 1.946 1.00 98.12 126 THR A O 1
ATOM 881 N N . PHE A 1 127 ? -7.064 7.281 0.237 1.00 97.62 127 PHE A N 1
ATOM 882 C CA . PHE A 1 127 ? -8.286 8.039 0.503 1.00 97.62 127 PHE A CA 1
ATOM 883 C C . PHE A 1 127 ? -9.539 7.148 0.485 1.00 97.62 127 PHE A C 1
ATOM 885 O O . PHE A 1 127 ? -10.341 7.181 1.419 1.00 97.62 127 PHE A O 1
ATOM 892 N N . ILE A 1 128 ? -9.680 6.297 -0.538 1.00 97.19 128 ILE A N 1
ATOM 893 C CA . ILE A 1 128 ? -10.814 5.369 -0.660 1.00 97.19 128 ILE A CA 1
ATOM 894 C C . ILE A 1 128 ? -10.846 4.390 0.521 1.00 97.19 128 ILE A C 1
ATOM 896 O O . ILE A 1 128 ? -11.900 4.190 1.129 1.00 97.19 128 ILE A O 1
ATOM 900 N N . ILE A 1 129 ? -9.704 3.787 0.867 1.00 95.38 129 ILE A N 1
ATOM 901 C CA . ILE A 1 129 ? -9.633 2.801 1.953 1.00 95.38 1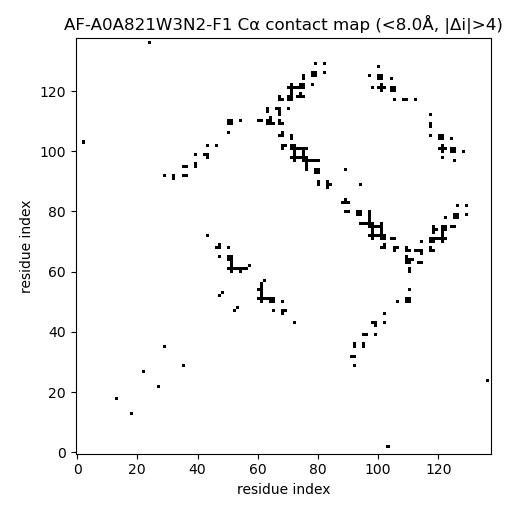29 ILE A CA 1
ATOM 902 C C . ILE A 1 129 ? -9.859 3.447 3.321 1.00 95.38 129 ILE A C 1
ATOM 904 O O . ILE A 1 129 ? -10.544 2.859 4.158 1.00 95.38 129 ILE A O 1
ATOM 908 N N . TYR A 1 130 ? -9.346 4.657 3.541 1.00 94.44 130 TYR A N 1
ATOM 909 C CA . TYR A 1 130 ? -9.580 5.412 4.769 1.00 94.44 130 TYR A CA 1
ATOM 910 C C . TYR A 1 130 ? -11.081 5.608 5.015 1.00 94.44 130 TYR A C 1
ATOM 912 O O . TYR A 1 130 ? -11.604 5.252 6.072 1.00 94.44 130 TYR A O 1
ATOM 920 N N . ILE A 1 131 ? -11.800 6.078 3.992 1.00 92.81 131 ILE A N 1
ATOM 921 C CA . ILE A 1 131 ? -13.254 6.259 4.049 1.00 92.81 131 ILE A CA 1
ATOM 922 C C . ILE A 1 131 ? -13.966 4.919 4.270 1.00 92.81 131 ILE A C 1
ATOM 924 O O . ILE A 1 131 ? -14.856 4.829 5.117 1.00 92.81 131 ILE A O 1
ATOM 928 N N . ALA A 1 132 ? -13.570 3.864 3.556 1.00 91.56 132 ALA A N 1
ATOM 929 C CA . ALA A 1 132 ? -14.169 2.540 3.714 1.00 91.56 132 ALA A CA 1
ATOM 930 C C . ALA A 1 132 ? -14.036 2.004 5.153 1.00 91.56 132 ALA A C 1
ATOM 932 O O . ALA A 1 132 ? -14.974 1.398 5.676 1.00 91.56 132 ALA A O 1
ATOM 933 N N . LEU A 1 133 ? -12.903 2.253 5.816 1.00 88.06 133 LEU A N 1
ATOM 934 C CA . LEU A 1 133 ? -12.691 1.854 7.207 1.00 88.06 133 LEU A CA 1
ATOM 935 C C . LEU A 1 133 ? -13.534 2.676 8.182 1.00 88.06 133 LEU A C 1
ATOM 937 O O . LEU A 1 133 ? -14.115 2.093 9.097 1.00 88.06 133 LEU A O 1
ATOM 941 N N . LEU A 1 134 ? -13.684 3.984 7.956 1.00 84.56 134 LEU A N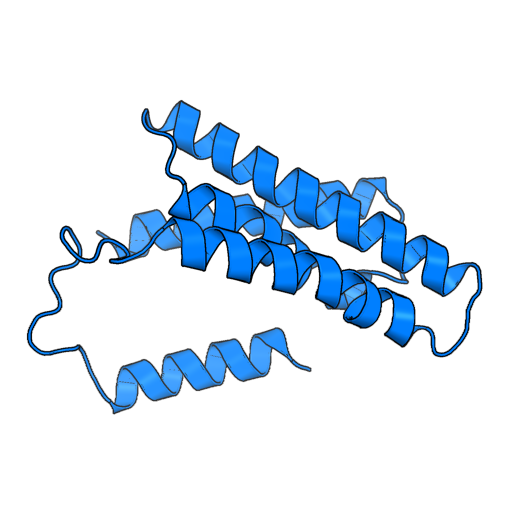 1
ATOM 942 C CA . LEU A 1 134 ? -14.599 4.809 8.751 1.00 84.56 134 LEU A CA 1
ATOM 943 C C . LEU A 1 134 ? -16.044 4.296 8.682 1.00 84.56 134 LEU A C 1
ATOM 945 O O . LEU A 1 134 ? -16.721 4.245 9.708 1.00 84.56 134 LEU A O 1
ATOM 949 N N . TYR A 1 135 ? -16.513 3.879 7.501 1.00 81.31 135 TYR A N 1
ATOM 950 C CA . TYR A 1 135 ? -17.855 3.307 7.350 1.00 81.31 135 TYR A CA 1
ATOM 951 C C . TYR A 1 135 ? -17.989 1.912 7.959 1.00 81.31 135 TYR A C 1
ATOM 953 O O . TYR A 1 135 ? -19.033 1.612 8.521 1.00 81.31 135 TYR A O 1
ATOM 961 N N . LYS A 1 136 ? -16.954 1.064 7.892 1.00 74.38 136 LYS A N 1
ATOM 962 C CA . LYS A 1 136 ? -16.988 -0.293 8.469 1.00 74.38 136 LYS A CA 1
ATOM 963 C C . LYS A 1 136 ? -17.186 -0.296 9.992 1.00 74.38 136 LYS A C 1
ATOM 965 O O . LYS A 1 136 ? -17.691 -1.274 10.537 1.00 74.38 136 LYS A O 1
ATOM 970 N N . HIS A 1 137 ? -16.725 0.750 10.673 1.00 61.97 137 HIS A N 1
ATOM 971 C CA . HIS A 1 137 ? -16.826 0.882 12.128 1.00 61.97 137 HIS A CA 1
ATOM 972 C C . HIS A 1 137 ? -18.101 1.601 12.601 1.00 61.97 137 HIS A C 1
ATOM 974 O O . HIS A 1 137 ? -18.284 1.741 13.812 1.00 61.97 137 HIS A O 1
ATOM 980 N N . ARG A 1 138 ? -18.962 2.037 11.674 1.00 55.03 138 ARG A N 1
ATOM 981 C CA . ARG A 1 138 ? -20.331 2.490 11.953 1.00 55.03 138 ARG A CA 1
ATOM 982 C C . ARG A 1 138 ? -21.302 1.318 11.876 1.00 55.03 138 ARG A C 1
ATOM 984 O O . ARG A 1 138 ? -22.238 1.317 12.701 1.00 55.03 138 ARG A O 1
#

Sequence (138 aa):
VVHILSGVSGLVAAIIIGKRHDYAPQQTSAHNLPLTVLGAGLLWVGWIGFNAGSATAANGLAALALVNTNAAAASGLLTWIILDLICGQVSISGACCGPLIGLVAVTPASGFVQPGWALLIGIIATFIIYIALLYKHR

Solvent-accessible surface area (backbone atoms only — not comparable to full-atom values): 7308 Å² total; per-residue (Å²): 125,64,65,66,53,53,51,52,52,51,50,53,49,48,64,73,74,47,80,62,95,86,69,46,95,92,69,76,69,73,94,54,57,71,61,50,48,51,51,42,50,52,50,55,62,51,43,44,53,58,46,14,51,70,55,79,48,98,45,73,52,16,52,44,7,38,51,18,40,51,38,3,18,53,31,1,24,51,44,36,44,5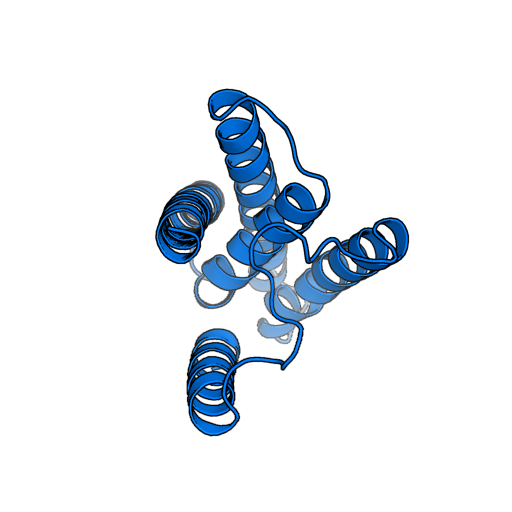4,51,24,54,75,74,70,56,75,46,70,72,51,45,45,46,14,23,53,40,3,39,61,61,29,54,92,41,20,72,76,58,56,57,72,56,23,28,49,41,1,33,54,45,24,53,53,51,52,53,53,52,61,57,72,76,105

pLDDT: mean 93.14, std 8.91, range [55.03, 98.69]

Mean predicted aligned error: 3.93 Å

Nearest PDB structures (foldseek):
  4nh2-assembly2_E  TM=9.519E-01  e=8.024E-07  Escherichia coli BL21(DE3)
  4nh2-assembly1_A  TM=9.621E-01  e=1.417E-06  Escherichia coli BL21(DE3)
  2nmr-assembly1_A  TM=9.712E-01  e=1.932E-06  Escherichia coli
  2npk-assembly1_A  TM=9.506E-01  e=1.742E-06  Escherichia coli
  2b2f-assembly1_A  TM=9.386E-01  e=3.592E-06  Archaeoglobus fulgidus

Secondary structure (DSSP, 8-state):
--HHHHHHHHHHHHHHH---TT--TTT---S-HHHHHHHHHHHHHHHHHHHHHTTSSSSHHHHHHHHHHHHHHHHHHHHHHHHHHHHT---HHHHHHHHHHHHHHHGGGTTTS-HHHHHHHHHHHHHHHHHHHHHHT-